Protein AF-A0AA41RV22-F1 (afdb_monomer_lite)

InterPro domains:
  IPR007196 CCR4-Not complex component, Not1, C-terminal [PF04054] (18-69)
  IPR040398 CCR4-NOT transcription complex subunit 1 [PTHR13162] (1-71)

Organism: Papaver nudicaule (NCBI:txid74823)

Secondary structure (DSSP, 8-state):
--TTS-------HHHHHSSHHHHHHHHHHHHS-HHHHHHHHHHHHTT--SSSHHHHHHHHHHHHHHHT---

Radius of gyration: 14.68 Å; chains: 1; bounding box: 26×21×49 Å

pLDDT: mean 82.77, std 18.86, range [43.62, 98.5]

Sequence (71 aa):
AIQHLKTRNNAPMDIFLVGSAMDIFQTLIGDLDTEGRYHFLNAVANQLRYPNNHTHYFSFVLLYLYAEANQ

Structure (mmCIF, N/CA/C/O backbone):
data_AF-A0AA41RV22-F1
#
_entry.id   AF-A0AA41RV22-F1
#
loop_
_atom_site.group_PDB
_atom_site.id
_atom_site.type_symbol
_atom_site.label_atom_id
_atom_site.label_alt_id
_atom_site.label_comp_id
_atom_site.label_asym_id
_atom_site.label_entity_id
_atom_site.label_seq_id
_atom_site.pdbx_PDB_ins_code
_atom_site.Cartn_x
_atom_site.Cartn_y
_atom_site.Cartn_z
_atom_site.occupancy
_atom_site.B_iso_or_equiv
_atom_site.auth_seq_id
_atom_site.auth_comp_id
_atom_site.auth_asym_id
_atom_site.auth_atom_id
_atom_site.pdbx_PDB_model_num
ATOM 1 N N . ALA A 1 1 ? 12.536 8.064 -35.848 1.00 46.94 1 ALA A N 1
ATOM 2 C CA . ALA A 1 1 ? 12.809 7.193 -34.683 1.00 46.94 1 ALA A CA 1
ATOM 3 C C . ALA A 1 1 ? 12.269 7.722 -33.333 1.00 46.94 1 ALA A C 1
ATOM 5 O O . ALA A 1 1 ? 12.593 7.138 -32.314 1.00 46.94 1 ALA A O 1
ATOM 6 N N . ILE A 1 2 ? 11.403 8.754 -33.286 1.00 51.00 2 ILE A N 1
ATOM 7 C CA . ILE A 1 2 ? 10.872 9.317 -32.014 1.00 51.00 2 ILE A CA 1
ATOM 8 C C . ILE A 1 2 ? 9.363 9.031 -31.810 1.00 51.00 2 ILE A C 1
ATOM 10 O O . ILE A 1 2 ? 8.824 9.219 -30.728 1.00 51.00 2 ILE A O 1
ATOM 14 N N . GLN A 1 3 ? 8.663 8.474 -32.805 1.00 47.44 3 GLN A N 1
ATOM 15 C CA . GLN A 1 3 ? 7.216 8.208 -32.719 1.00 47.44 3 GLN A CA 1
ATOM 16 C C . GLN A 1 3 ? 6.822 6.899 -32.003 1.00 47.44 3 GLN A C 1
ATOM 18 O O . GLN A 1 3 ? 5.636 6.657 -31.818 1.00 47.44 3 GLN A O 1
ATOM 23 N N . HIS A 1 4 ? 7.775 6.068 -31.566 1.00 43.62 4 HIS A N 1
ATOM 24 C CA . HIS A 1 4 ? 7.481 4.747 -30.980 1.00 43.62 4 HIS A CA 1
ATOM 25 C C . HIS A 1 4 ? 7.408 4.711 -29.438 1.00 43.62 4 HIS A C 1
ATOM 27 O O . HIS A 1 4 ? 7.134 3.659 -28.873 1.00 43.62 4 HIS A O 1
ATOM 33 N N . LEU A 1 5 ? 7.590 5.836 -28.734 1.00 48.03 5 LEU A N 1
ATOM 34 C CA . LEU A 1 5 ? 7.528 5.889 -27.258 1.00 48.03 5 LEU A CA 1
ATOM 35 C C . LEU A 1 5 ? 6.137 6.224 -26.691 1.00 48.03 5 LEU A C 1
ATOM 37 O O . LEU A 1 5 ? 6.013 6.578 -25.521 1.00 48.03 5 LEU A O 1
ATOM 41 N N . LYS A 1 6 ? 5.073 6.129 -27.497 1.00 45.38 6 LYS A N 1
ATOM 42 C CA . LYS A 1 6 ? 3.707 6.466 -27.063 1.00 45.38 6 LYS A CA 1
ATOM 43 C C . LYS A 1 6 ? 2.786 5.258 -26.907 1.00 45.38 6 LYS A C 1
ATOM 45 O O . LYS A 1 6 ? 1.572 5.404 -27.007 1.00 45.38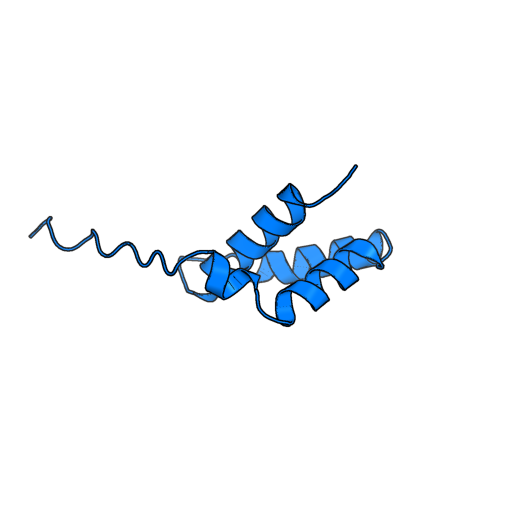 6 LYS A O 1
ATOM 50 N N . THR A 1 7 ? 3.330 4.087 -26.586 1.00 46.00 7 THR A N 1
ATOM 51 C CA . THR A 1 7 ? 2.517 2.973 -26.081 1.00 46.00 7 THR A CA 1
ATOM 52 C C . THR A 1 7 ? 2.239 3.213 -24.599 1.00 46.00 7 THR A C 1
ATOM 54 O O . THR A 1 7 ? 2.837 2.606 -23.714 1.00 46.00 7 THR A O 1
ATOM 57 N N . ARG A 1 8 ? 1.355 4.178 -24.323 1.00 50.03 8 ARG A N 1
ATOM 58 C CA . ARG A 1 8 ? 0.723 4.337 -23.012 1.00 50.03 8 ARG A CA 1
ATOM 59 C C . ARG A 1 8 ? -0.088 3.066 -22.777 1.00 50.03 8 ARG A C 1
ATOM 61 O O . ARG A 1 8 ? -1.169 2.915 -23.338 1.00 50.03 8 ARG A O 1
ATOM 68 N N . ASN A 1 9 ? 0.454 2.145 -21.988 1.00 52.28 9 ASN A N 1
ATOM 69 C CA . ASN A 1 9 ? -0.266 0.971 -21.513 1.00 52.28 9 ASN A CA 1
ATOM 70 C C . ASN A 1 9 ? -1.246 1.408 -20.408 1.00 52.28 9 ASN A C 1
ATOM 72 O O . ASN A 1 9 ? -1.116 1.029 -19.250 1.00 52.28 9 ASN A O 1
ATOM 76 N N . ASN A 1 10 ? -2.194 2.279 -20.762 1.00 50.91 10 ASN A N 1
ATOM 77 C CA . ASN A 1 10 ? -3.346 2.605 -19.936 1.00 50.91 10 ASN A CA 1
ATOM 78 C C . ASN A 1 10 ? -4.364 1.480 -20.140 1.00 50.91 10 ASN A C 1
ATOM 80 O O . ASN A 1 10 ? -5.383 1.666 -20.803 1.00 50.91 10 ASN A O 1
ATOM 84 N N . ALA A 1 11 ? -4.077 0.293 -19.607 1.00 55.53 11 ALA A N 1
ATOM 85 C CA . ALA A 1 11 ? -5.175 -0.602 -19.274 1.00 55.53 11 ALA A CA 1
ATOM 86 C C . ALA A 1 11 ? -6.135 0.198 -18.368 1.00 55.53 11 ALA A C 1
ATOM 88 O O . ALA A 1 11 ? -5.654 0.918 -17.484 1.00 55.53 11 ALA A O 1
ATOM 89 N N . PRO A 1 12 ? -7.450 0.186 -18.642 1.00 55.78 12 PRO A N 1
ATOM 90 C CA . PRO A 1 12 ? -8.391 1.005 -17.897 1.00 55.78 12 PRO A CA 1
ATOM 91 C C . PRO A 1 12 ? -8.266 0.675 -16.410 1.00 55.78 12 PRO A C 1
ATOM 93 O O . PRO A 1 12 ? -8.284 -0.492 -16.021 1.00 55.78 12 PRO A O 1
ATOM 96 N N . MET A 1 13 ? -8.093 1.731 -15.617 1.00 56.66 13 MET A N 1
ATOM 97 C CA . MET A 1 13 ? -7.920 1.717 -14.163 1.00 56.66 13 MET A CA 1
ATOM 98 C C . MET A 1 13 ? -8.889 0.770 -13.448 1.00 56.66 13 MET A C 1
ATOM 100 O O . MET A 1 13 ? -8.493 0.088 -12.507 1.00 56.66 13 MET A O 1
ATOM 104 N N . ASP A 1 14 ? -10.116 0.659 -13.957 1.00 54.59 14 ASP A N 1
ATOM 105 C CA . ASP A 1 14 ? -11.157 -0.229 -13.439 1.00 54.59 14 ASP A CA 1
ATOM 106 C C . ASP A 1 14 ? -10.752 -1.708 -13.397 1.00 54.59 14 ASP A C 1
ATOM 108 O O . ASP A 1 14 ? -11.110 -2.409 -12.459 1.00 54.59 14 ASP A O 1
ATOM 112 N N . ILE A 1 15 ? -9.961 -2.212 -14.350 1.00 59.81 15 ILE A N 1
ATOM 113 C CA . ILE A 1 15 ? -9.616 -3.647 -14.374 1.00 59.81 15 ILE A CA 1
ATOM 114 C C . ILE A 1 15 ? -8.741 -4.034 -13.174 1.00 59.81 15 ILE A C 1
ATOM 116 O O . ILE A 1 15 ? -8.862 -5.142 -12.655 1.00 59.81 15 ILE A O 1
ATOM 120 N N . PHE A 1 16 ? -7.863 -3.135 -12.726 1.00 60.44 16 PHE A N 1
ATOM 121 C CA . PHE A 1 16 ? -6.967 -3.404 -11.599 1.00 60.44 16 PHE A CA 1
ATOM 122 C C . PHE A 1 16 ? -7.614 -3.129 -10.238 1.00 60.44 16 PHE A C 1
ATOM 124 O O . PHE A 1 16 ? -7.168 -3.697 -9.245 1.00 60.44 16 PHE A O 1
ATOM 131 N N . LEU A 1 17 ? -8.640 -2.273 -10.191 1.00 60.94 17 LEU A N 1
ATOM 132 C CA . LEU A 1 17 ? -9.298 -1.842 -8.954 1.00 60.94 17 LEU A CA 1
ATOM 133 C C . LEU A 1 17 ? -10.531 -2.689 -8.588 1.00 60.94 17 LEU A C 1
ATOM 135 O O .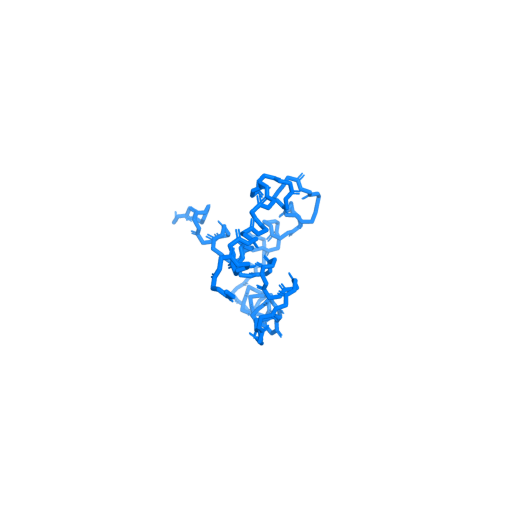 LEU A 1 17 ? -10.888 -2.739 -7.419 1.00 60.94 17 LEU A O 1
ATOM 139 N N . VAL A 1 18 ? -11.153 -3.386 -9.546 1.00 60.72 18 VAL A N 1
ATOM 140 C CA . VAL A 1 18 ? -12.411 -4.151 -9.349 1.00 60.72 18 VAL A CA 1
ATOM 141 C C . VAL A 1 18 ? -12.166 -5.617 -8.925 1.00 60.72 18 VAL A C 1
ATOM 143 O O . VAL A 1 18 ? -13.083 -6.432 -8.857 1.00 60.72 18 VAL A O 1
ATOM 146 N N . GLY A 1 19 ? -10.919 -5.998 -8.638 1.00 73.00 19 GLY A N 1
ATOM 147 C CA . GLY A 1 19 ? -10.583 -7.356 -8.202 1.00 73.00 19 GLY A CA 1
ATOM 148 C C . GLY A 1 19 ? -10.755 -7.558 -6.696 1.00 73.00 19 GLY A C 1
ATOM 149 O O . GLY A 1 19 ? -10.465 -6.656 -5.919 1.00 73.00 19 GLY A O 1
ATOM 150 N N . SER A 1 20 ? -11.076 -8.782 -6.269 1.00 83.56 20 SER A N 1
ATOM 151 C CA . SER A 1 20 ? -11.188 -9.199 -4.856 1.00 83.56 20 SER A CA 1
ATOM 152 C C . SER A 1 20 ? -9.942 -8.931 -3.990 1.00 83.56 20 SER A C 1
ATOM 154 O O . SER A 1 20 ? -10.002 -9.004 -2.767 1.00 83.56 20 SER A O 1
ATOM 156 N N . ALA A 1 21 ? -8.804 -8.587 -4.599 1.00 87.19 21 ALA A N 1
ATOM 157 C CA . ALA A 1 21 ? -7.630 -8.083 -3.890 1.00 87.19 21 ALA A CA 1
ATOM 158 C C . ALA A 1 21 ? -7.840 -6.677 -3.295 1.00 87.19 21 ALA A C 1
ATOM 160 O O . ALA A 1 21 ? -7.294 -6.388 -2.232 1.00 87.19 21 ALA A O 1
ATOM 161 N N . MET A 1 22 ? -8.612 -5.809 -3.958 1.00 90.06 22 MET A N 1
ATOM 162 C CA . MET A 1 22 ? -8.884 -4.460 -3.461 1.00 90.06 22 MET A CA 1
ATOM 163 C C . MET A 1 22 ? -9.784 -4.490 -2.226 1.00 90.06 22 MET A C 1
ATOM 165 O O . MET A 1 22 ? -9.498 -3.773 -1.271 1.00 90.06 22 MET A O 1
ATOM 169 N N . ASP A 1 23 ? -10.777 -5.385 -2.198 1.00 90.44 23 ASP A N 1
ATOM 170 C CA . ASP A 1 23 ? -11.620 -5.613 -1.017 1.00 90.44 23 ASP A CA 1
ATOM 171 C C . ASP A 1 23 ? -10.755 -5.942 0.208 1.00 90.44 23 ASP A C 1
ATOM 173 O O . ASP A 1 23 ? -10.906 -5.341 1.268 1.00 90.44 23 ASP A O 1
ATOM 177 N N . ILE A 1 24 ? -9.765 -6.828 0.039 1.00 93.50 24 ILE A N 1
ATOM 178 C CA . ILE A 1 24 ? -8.818 -7.182 1.106 1.00 93.50 24 ILE A CA 1
ATOM 179 C C . ILE A 1 24 ? -8.026 -5.951 1.563 1.00 93.50 24 ILE A C 1
ATOM 181 O O . ILE A 1 24 ? -7.854 -5.746 2.762 1.00 93.50 24 ILE A O 1
ATOM 185 N N . PHE A 1 25 ? -7.537 -5.119 0.640 1.00 94.31 25 PHE A N 1
ATOM 186 C CA . PHE A 1 25 ? -6.789 -3.911 1.003 1.00 94.31 25 PHE A CA 1
ATOM 187 C C . PHE A 1 25 ? -7.648 -2.883 1.744 1.00 94.31 25 PHE A C 1
ATOM 189 O O . PHE A 1 25 ? -7.163 -2.282 2.704 1.00 94.31 25 PHE A O 1
ATOM 196 N N . GLN A 1 26 ? -8.909 -2.711 1.344 1.00 93.56 26 GLN A N 1
ATOM 197 C CA . GLN A 1 26 ? -9.862 -1.840 2.030 1.00 93.56 26 GLN A CA 1
ATOM 198 C C . GLN A 1 26 ? -10.205 -2.361 3.432 1.00 93.56 26 GLN A C 1
ATOM 200 O O . GLN A 1 26 ? -10.184 -1.587 4.389 1.00 93.56 26 GLN A O 1
ATOM 205 N N . THR A 1 27 ? -10.436 -3.668 3.587 1.00 94.75 27 THR A N 1
ATOM 206 C CA . THR A 1 27 ? -10.644 -4.285 4.906 1.00 94.75 27 THR A CA 1
ATOM 207 C C . THR A 1 27 ? -9.419 -4.100 5.799 1.00 94.75 27 THR A C 1
ATOM 209 O O . THR A 1 27 ? -9.546 -3.650 6.932 1.00 94.75 27 THR A O 1
ATOM 212 N N . LEU A 1 28 ? -8.211 -4.372 5.292 1.00 96.31 28 LEU A N 1
ATOM 213 C CA . LEU A 1 28 ? -6.985 -4.228 6.082 1.00 96.31 28 LEU A CA 1
ATOM 214 C C . LEU A 1 28 ? -6.738 -2.777 6.513 1.00 96.31 28 LEU A C 1
ATOM 216 O O . LEU A 1 28 ? -6.399 -2.543 7.670 1.00 96.31 28 LEU A O 1
ATOM 220 N N . ILE A 1 29 ? -6.908 -1.790 5.627 1.00 95.31 29 ILE A N 1
ATOM 221 C CA . ILE A 1 29 ? -6.677 -0.388 6.008 1.00 95.31 29 ILE A CA 1
ATOM 222 C C . ILE A 1 29 ? -7.753 0.142 6.972 1.00 95.31 29 ILE A C 1
ATOM 224 O O . ILE A 1 29 ? -7.450 1.017 7.784 1.00 95.31 29 ILE A O 1
ATOM 228 N N . GLY A 1 30 ? -8.984 -0.376 6.897 1.00 94.69 30 GLY A N 1
ATOM 229 C CA . GLY A 1 30 ? -10.100 0.011 7.763 1.00 94.69 30 GLY A CA 1
ATOM 230 C C . GLY A 1 30 ? -10.037 -0.620 9.155 1.00 94.69 30 GLY A C 1
ATOM 231 O O . GLY A 1 30 ? -10.187 0.087 10.153 1.00 94.69 30 GLY A O 1
ATOM 232 N N . ASP A 1 31 ? -9.746 -1.919 9.229 1.00 96.69 31 ASP A N 1
ATOM 233 C CA . ASP A 1 31 ? -9.919 -2.708 10.455 1.00 96.69 31 ASP A CA 1
ATOM 234 C C . ASP A 1 31 ? -8.650 -2.800 11.313 1.00 96.69 31 ASP A C 1
ATOM 236 O O . ASP A 1 31 ? -8.736 -3.045 12.518 1.00 96.69 31 ASP A O 1
ATOM 240 N N . LEU A 1 32 ? -7.465 -2.606 10.722 1.00 97.62 32 LEU A N 1
ATOM 241 C CA . LEU A 1 32 ? -6.215 -2.611 11.483 1.00 97.62 32 LEU A CA 1
ATOM 242 C C . LEU A 1 32 ? -6.099 -1.375 12.385 1.00 97.62 32 LEU A C 1
ATOM 244 O O . LEU A 1 32 ? -6.590 -0.290 12.064 1.00 97.62 32 LEU A O 1
ATOM 248 N N . ASP A 1 33 ? -5.379 -1.535 13.493 1.00 97.69 33 ASP A N 1
ATOM 249 C CA . ASP A 1 33 ? -4.962 -0.439 14.362 1.00 97.69 33 ASP A CA 1
ATOM 250 C C . ASP A 1 33 ? -3.819 0.379 13.729 1.00 97.69 33 ASP A C 1
ATOM 252 O O . ASP A 1 33 ? -3.350 0.102 12.623 1.00 97.69 33 ASP A O 1
ATOM 256 N N . THR A 1 34 ? -3.357 1.426 14.415 1.00 97.69 34 THR A N 1
ATOM 257 C CA . THR A 1 34 ? -2.327 2.328 13.876 1.00 97.69 34 THR A CA 1
ATOM 258 C C . THR A 1 34 ? -1.034 1.595 13.505 1.00 97.69 34 THR A C 1
ATOM 260 O O . THR A 1 34 ? -0.448 1.884 12.459 1.00 97.69 34 THR A O 1
ATOM 263 N N . GLU A 1 35 ? -0.595 0.638 14.328 1.00 98.31 35 GLU A N 1
ATOM 264 C CA . GLU A 1 35 ? 0.613 -0.154 14.071 1.00 98.31 35 GLU A CA 1
ATOM 265 C C . GLU A 1 35 ? 0.413 -1.099 12.877 1.00 98.31 35 GLU A C 1
ATOM 267 O O . GLU A 1 35 ? 1.245 -1.135 11.962 1.00 98.31 35 GLU 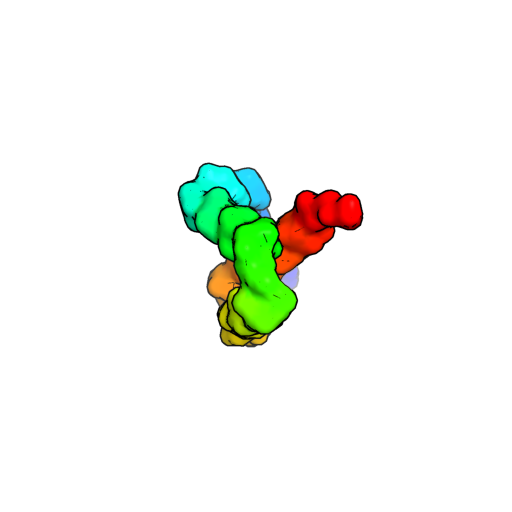A O 1
ATOM 272 N N . GLY A 1 36 ? -0.728 -1.789 12.808 1.00 98.19 36 GLY A N 1
ATOM 273 C CA . GLY A 1 36 ? -1.078 -2.643 11.677 1.00 98.19 36 GLY A CA 1
ATOM 274 C C . GLY A 1 36 ? -1.165 -1.871 10.358 1.00 98.19 36 GLY A C 1
ATOM 275 O O . GLY A 1 36 ? -0.583 -2.299 9.357 1.00 98.19 36 GLY A O 1
ATOM 276 N N . ARG A 1 37 ? -1.812 -0.698 10.348 1.00 97.62 37 ARG A N 1
ATOM 277 C CA . ARG A 1 37 ? -1.890 0.177 9.162 1.00 97.62 37 ARG A CA 1
ATOM 278 C C . ARG A 1 37 ? -0.510 0.650 8.722 1.00 97.62 37 ARG A C 1
ATOM 280 O O . ARG A 1 37 ? -0.228 0.657 7.524 1.00 97.62 37 ARG A O 1
ATOM 287 N N . TYR A 1 38 ? 0.362 1.004 9.667 1.00 98.19 38 TYR A N 1
ATOM 288 C CA . TYR A 1 38 ? 1.743 1.381 9.368 1.00 98.19 38 TYR A CA 1
ATOM 289 C C . TYR A 1 38 ? 2.497 0.242 8.671 1.00 98.19 38 TYR A C 1
ATOM 291 O O . TYR A 1 38 ? 3.084 0.450 7.605 1.00 98.19 38 TYR A O 1
ATOM 299 N N . HIS A 1 39 ? 2.439 -0.976 9.215 1.00 98.50 39 HIS A N 1
ATOM 300 C CA . HIS A 1 39 ? 3.094 -2.132 8.603 1.00 98.50 39 HIS A CA 1
ATOM 301 C C . HIS A 1 39 ? 2.502 -2.500 7.242 1.00 98.50 39 HIS A C 1
ATOM 303 O O . HIS A 1 39 ? 3.258 -2.782 6.309 1.00 98.50 39 HIS A O 1
ATOM 309 N N . PHE A 1 40 ? 1.178 -2.456 7.105 1.00 98.06 40 PHE A N 1
ATOM 310 C CA . PHE A 1 40 ? 0.491 -2.708 5.842 1.00 98.06 40 PHE A CA 1
ATOM 311 C C . PHE A 1 40 ? 0.910 -1.705 4.758 1.00 98.06 40 PHE A C 1
ATOM 313 O O . PHE A 1 40 ? 1.369 -2.107 3.685 1.00 98.06 40 PHE A O 1
ATOM 320 N N . LEU A 1 41 ? 0.835 -0.403 5.048 1.00 97.62 41 LEU A N 1
ATOM 321 C CA . LEU A 1 41 ? 1.241 0.644 4.109 1.00 97.62 41 LEU A CA 1
ATOM 322 C C . LEU A 1 41 ? 2.733 0.561 3.774 1.00 97.62 41 LEU A C 1
ATOM 324 O O . LEU A 1 41 ? 3.107 0.756 2.618 1.00 97.62 41 LEU A O 1
ATOM 328 N N . ASN A 1 42 ? 3.586 0.204 4.737 1.00 98.44 42 ASN A N 1
ATOM 329 C CA . ASN A 1 42 ? 5.005 -0.027 4.478 1.00 98.44 42 ASN A CA 1
ATOM 330 C C . ASN A 1 42 ? 5.227 -1.236 3.547 1.00 98.44 42 ASN A C 1
ATOM 332 O O . ASN A 1 42 ? 6.043 -1.177 2.627 1.00 98.44 42 ASN A O 1
ATOM 336 N N . ALA A 1 43 ? 4.473 -2.326 3.723 1.00 98.19 43 ALA A N 1
ATOM 337 C CA . ALA A 1 43 ? 4.538 -3.495 2.843 1.00 98.19 43 ALA A CA 1
ATOM 338 C C . ALA A 1 43 ? 4.117 -3.164 1.400 1.00 98.19 43 ALA A C 1
ATOM 340 O O . ALA A 1 43 ? 4.767 -3.621 0.454 1.00 98.19 43 ALA A O 1
ATOM 341 N N . VAL A 1 44 ? 3.089 -2.328 1.231 1.00 97.31 44 VAL A N 1
ATOM 342 C CA . VAL A 1 44 ? 2.677 -1.783 -0.071 1.00 97.31 44 VAL A CA 1
ATOM 343 C C . VAL A 1 44 ? 3.770 -0.880 -0.658 1.00 97.31 44 VAL A C 1
ATOM 345 O O . VAL A 1 44 ? 4.178 -1.064 -1.808 1.00 97.31 44 VAL A O 1
ATOM 348 N N . ALA A 1 45 ? 4.307 0.047 0.139 1.00 97.81 45 ALA A N 1
ATOM 349 C CA . ALA A 1 45 ? 5.358 0.975 -0.280 1.00 97.81 45 ALA A CA 1
ATOM 350 C C . ALA A 1 45 ? 6.652 0.258 -0.706 1.00 97.81 45 ALA A C 1
ATOM 352 O O . ALA A 1 45 ? 7.309 0.687 -1.652 1.00 97.81 45 ALA A O 1
ATOM 353 N N . ASN A 1 46 ? 6.982 -0.887 -0.101 1.00 98.44 46 ASN A N 1
ATOM 354 C CA . ASN A 1 46 ? 8.146 -1.706 -0.469 1.00 98.44 46 ASN A CA 1
ATOM 355 C C . ASN A 1 46 ? 8.097 -2.270 -1.908 1.00 98.44 46 ASN A C 1
ATOM 357 O O . ASN A 1 46 ? 9.112 -2.773 -2.421 1.00 98.44 46 ASN A O 1
ATOM 361 N N . GLN A 1 47 ? 6.939 -2.193 -2.572 1.00 97.75 47 GLN A N 1
ATOM 362 C CA . GLN A 1 47 ? 6.764 -2.554 -3.984 1.00 97.75 47 GLN A CA 1
ATOM 363 C C . GLN A 1 47 ? 6.985 -1.372 -4.941 1.00 97.75 47 GLN A C 1
ATOM 365 O O . GLN A 1 47 ? 7.042 -1.565 -6.161 1.00 97.75 47 GLN A O 1
ATOM 370 N N . LEU A 1 48 ? 7.157 -0.154 -4.420 1.00 97.38 48 LEU A N 1
ATOM 371 C CA . LEU A 1 48 ? 7.478 1.033 -5.207 1.00 97.38 48 LEU A CA 1
ATOM 372 C C . LEU A 1 48 ? 8.989 1.103 -5.456 1.00 97.38 48 LEU A C 1
ATOM 374 O O . LEU A 1 48 ? 9.773 1.402 -4.560 1.00 97.38 48 LEU A O 1
ATOM 378 N N . ARG A 1 49 ? 9.413 0.781 -6.680 1.00 96.31 49 ARG A N 1
ATOM 379 C CA . ARG A 1 49 ? 10.826 0.727 -7.084 1.00 96.31 49 ARG A CA 1
ATOM 380 C C . ARG A 1 49 ? 11.006 1.437 -8.430 1.00 96.31 49 ARG A C 1
ATOM 382 O O . ARG A 1 49 ? 10.339 2.424 -8.718 1.00 96.31 49 ARG A O 1
ATOM 389 N N . TYR A 1 50 ? 11.923 0.949 -9.260 1.00 96.62 50 TYR A N 1
ATOM 390 C CA . TYR A 1 50 ? 12.064 1.381 -10.648 1.00 96.62 50 TYR A CA 1
ATOM 391 C C . TYR A 1 50 ? 10.822 1.002 -11.479 1.00 96.62 50 TYR A C 1
ATOM 393 O O . TYR A 1 50 ? 10.076 0.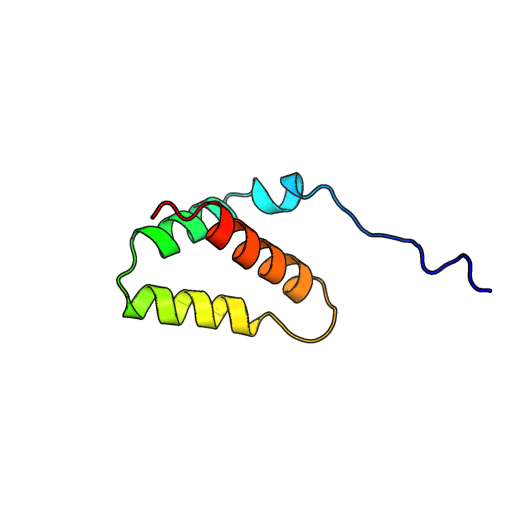110 -11.074 1.00 96.62 50 TYR A O 1
ATOM 401 N N . PRO A 1 51 ? 10.599 1.619 -12.655 1.00 97.19 51 PRO A N 1
ATOM 402 C CA . PRO A 1 51 ? 9.428 1.338 -13.484 1.00 97.19 51 PRO A CA 1
ATOM 403 C C . PRO A 1 51 ? 9.263 -0.156 -13.806 1.00 97.19 51 PRO A C 1
ATOM 405 O O . PRO A 1 51 ? 10.074 -0.747 -14.515 1.00 97.19 51 PRO A O 1
ATOM 408 N N . ASN A 1 52 ? 8.207 -0.764 -13.264 1.00 91.44 52 ASN A N 1
ATOM 409 C CA . ASN A 1 52 ? 7.786 -2.141 -13.515 1.00 91.44 52 ASN A CA 1
ATOM 410 C C . ASN A 1 52 ? 6.284 -2.295 -13.192 1.00 91.44 52 ASN A C 1
ATOM 412 O O . ASN A 1 52 ? 5.671 -1.393 -12.615 1.00 91.44 52 ASN A O 1
ATOM 416 N N . ASN A 1 53 ? 5.695 -3.445 -13.531 1.00 89.81 53 ASN A N 1
ATOM 417 C CA . ASN A 1 53 ? 4.258 -3.687 -13.357 1.00 89.81 53 ASN A CA 1
ATOM 418 C C . ASN A 1 53 ? 3.797 -3.672 -11.889 1.00 89.81 53 ASN A C 1
ATOM 420 O O . ASN A 1 53 ? 2.717 -3.158 -11.613 1.00 89.81 53 ASN A O 1
ATOM 424 N N . HIS A 1 54 ? 4.593 -4.191 -10.946 1.00 92.19 54 HIS A N 1
ATOM 425 C CA . HIS A 1 54 ? 4.240 -4.166 -9.520 1.00 92.19 54 HIS A CA 1
ATOM 426 C C . HIS A 1 54 ? 4.235 -2.733 -8.999 1.00 92.19 54 HIS A C 1
ATOM 428 O O . HIS A 1 54 ? 3.280 -2.313 -8.357 1.00 92.19 54 HIS A O 1
ATOM 434 N N . THR A 1 55 ? 5.273 -1.962 -9.318 1.00 96.31 55 THR A N 1
ATOM 435 C CA . THR A 1 55 ? 5.359 -0.554 -8.924 1.00 96.31 55 THR A CA 1
ATOM 436 C C . THR A 1 55 ? 4.194 0.251 -9.492 1.00 96.31 55 THR A C 1
ATOM 438 O O . THR A 1 55 ? 3.592 1.030 -8.763 1.00 96.31 55 THR A O 1
ATOM 441 N N . HIS A 1 56 ? 3.817 0.018 -10.751 1.00 91.25 56 HIS A N 1
ATOM 442 C CA . HIS A 1 56 ? 2.634 0.640 -11.345 1.00 91.25 56 HIS A CA 1
ATOM 443 C C . HIS A 1 56 ? 1.351 0.260 -10.587 1.00 91.25 56 HIS A C 1
ATOM 445 O O . HIS A 1 56 ? 0.618 1.146 -10.155 1.00 91.25 56 HIS A O 1
ATOM 451 N N . TYR A 1 57 ? 1.126 -1.032 -10.334 1.00 91.94 57 TYR A N 1
ATOM 452 C CA . TYR A 1 57 ? -0.041 -1.514 -9.591 1.00 91.94 57 TYR A CA 1
ATOM 453 C C . TYR A 1 57 ? -0.126 -0.935 -8.169 1.00 91.94 57 TYR A C 1
ATOM 455 O O . TYR A 1 57 ? -1.121 -0.309 -7.813 1.00 91.94 57 TYR A O 1
ATOM 463 N N . PHE A 1 58 ? 0.929 -1.075 -7.363 1.00 94.56 58 PHE A N 1
ATOM 464 C CA . PHE A 1 58 ? 0.917 -0.627 -5.968 1.00 94.56 58 PHE A CA 1
ATOM 465 C C . PHE A 1 58 ? 0.933 0.900 -5.823 1.00 94.56 58 PHE A C 1
ATOM 467 O O . PHE A 1 58 ? 0.407 1.414 -4.837 1.00 94.56 58 PHE A O 1
ATOM 474 N N . SER A 1 59 ? 1.452 1.639 -6.814 1.00 94.69 59 SER A N 1
ATOM 475 C CA . SER A 1 59 ? 1.285 3.097 -6.853 1.00 94.69 59 SER A CA 1
ATOM 476 C C . SER A 1 59 ? -0.190 3.490 -6.968 1.00 94.69 59 SER A C 1
ATOM 478 O O . SER A 1 59 ? -0.636 4.401 -6.274 1.00 94.69 59 SER A O 1
ATOM 480 N N . PHE A 1 60 ? -0.972 2.754 -7.763 1.00 91.25 60 PHE A N 1
ATOM 481 C CA . PHE A 1 60 ? -2.407 2.989 -7.876 1.00 91.25 60 PHE A CA 1
ATOM 482 C C . PHE A 1 60 ? -3.185 2.559 -6.645 1.00 91.25 60 PHE A C 1
ATOM 484 O O . PHE A 1 60 ? -4.063 3.305 -6.225 1.00 91.25 60 PHE A O 1
ATOM 491 N N . VAL A 1 61 ? -2.844 1.419 -6.038 1.00 92.75 61 VAL A N 1
ATOM 492 C CA . VAL A 1 61 ? -3.456 0.993 -4.771 1.00 92.75 61 VAL A CA 1
ATOM 493 C C . VAL A 1 61 ? -3.317 2.093 -3.714 1.00 92.75 61 VAL A C 1
ATOM 495 O O . VAL A 1 61 ? -4.311 2.468 -3.106 1.00 92.75 61 VAL A O 1
ATOM 498 N N . LEU A 1 62 ? -2.125 2.673 -3.533 1.00 94.94 62 LEU A N 1
ATOM 499 C CA . LEU A 1 62 ? -1.927 3.753 -2.553 1.00 94.94 62 LEU A CA 1
ATOM 500 C C . LEU A 1 62 ? -2.757 4.997 -2.856 1.00 94.94 62 LEU A C 1
ATOM 502 O O . LEU A 1 62 ? -3.386 5.546 -1.954 1.00 94.94 62 LEU A O 1
ATOM 506 N N . LEU A 1 63 ? -2.751 5.444 -4.113 1.00 93.50 63 LEU A N 1
ATOM 507 C CA . LEU A 1 63 ? -3.508 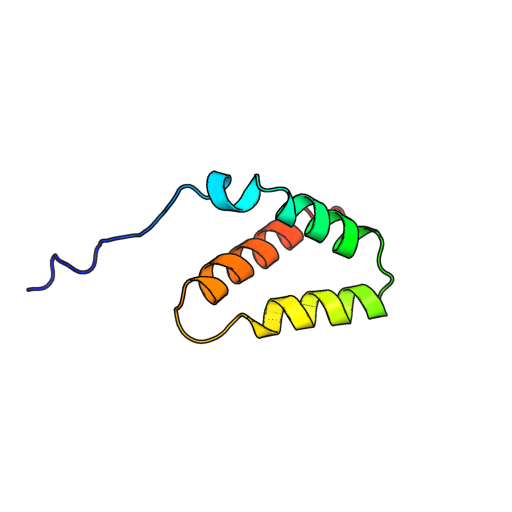6.628 -4.516 1.00 93.50 63 LEU A CA 1
ATOM 508 C C . LEU A 1 63 ? -5.017 6.413 -4.359 1.00 93.50 63 LEU A C 1
ATOM 510 O O . LEU A 1 63 ? -5.715 7.327 -3.933 1.00 93.50 63 LEU A O 1
ATOM 514 N N . TYR A 1 64 ? -5.504 5.210 -4.661 1.00 91.62 64 TYR A N 1
ATOM 515 C CA . TYR A 1 64 ? -6.905 4.842 -4.495 1.00 91.62 64 TYR A CA 1
ATOM 516 C C . TYR A 1 64 ? -7.311 4.780 -3.019 1.00 91.62 64 TYR A C 1
ATOM 518 O O . TYR A 1 64 ? -8.267 5.442 -2.629 1.00 91.62 64 TYR A O 1
ATOM 526 N N . LEU A 1 65 ? -6.552 4.065 -2.178 1.00 92.25 65 LEU A N 1
ATOM 527 C CA . LEU A 1 65 ? -6.832 3.984 -0.738 1.00 92.25 65 LEU A CA 1
ATOM 528 C C . LEU A 1 65 ? -6.812 5.367 -0.074 1.00 92.25 65 LEU A C 1
ATOM 530 O O . LEU A 1 65 ? -7.587 5.608 0.842 1.00 92.25 65 LEU A O 1
ATOM 534 N N . TYR A 1 66 ? -5.946 6.275 -0.536 1.00 92.88 66 TYR A N 1
ATOM 535 C CA . TYR A 1 66 ? -5.934 7.660 -0.068 1.00 92.88 66 TYR A CA 1
ATOM 536 C C . TYR A 1 66 ? -7.169 8.447 -0.525 1.00 92.88 66 TYR A C 1
ATOM 538 O O . TYR A 1 66 ? -7.735 9.194 0.266 1.00 92.88 66 TYR A O 1
ATOM 546 N N . ALA A 1 67 ? -7.588 8.291 -1.784 1.00 90.75 67 ALA A N 1
ATOM 547 C CA . ALA A 1 67 ? -8.751 8.991 -2.328 1.00 90.75 67 ALA A CA 1
ATOM 548 C C . ALA A 1 67 ? -10.073 8.555 -1.671 1.00 90.75 67 ALA A C 1
ATOM 550 O O . ALA A 1 67 ? -10.944 9.392 -1.455 1.00 90.75 67 ALA A O 1
ATOM 551 N N . GLU A 1 68 ? -10.199 7.271 -1.331 1.00 88.31 68 GLU A N 1
ATOM 552 C CA . GLU A 1 68 ? -11.386 6.695 -0.680 1.00 88.31 68 GLU A CA 1
ATOM 553 C C . GLU A 1 68 ? -11.341 6.768 0.855 1.00 88.31 68 GLU A C 1
ATOM 555 O O . GLU A 1 68 ? -12.284 6.347 1.530 1.00 88.31 68 GLU A O 1
ATOM 560 N N . ALA A 1 69 ? -10.254 7.277 1.442 1.00 88.50 69 ALA A N 1
ATOM 561 C CA . ALA A 1 69 ? -10.167 7.444 2.884 1.00 88.50 69 ALA A CA 1
ATOM 562 C C . ALA A 1 69 ? -11.140 8.543 3.342 1.00 88.50 69 ALA A C 1
ATOM 564 O O . ALA A 1 69 ? -10.864 9.735 3.210 1.00 88.50 69 ALA A O 1
ATOM 565 N N . ASN A 1 70 ? -12.272 8.140 3.919 1.00 76.00 70 ASN A N 1
ATOM 566 C CA . ASN A 1 70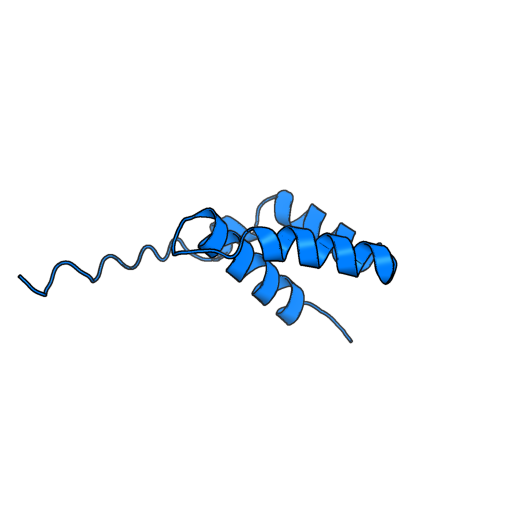 ? -13.133 9.053 4.666 1.00 76.00 70 ASN A CA 1
ATOM 567 C C . ASN A 1 70 ? -12.419 9.480 5.963 1.00 76.00 70 ASN A C 1
ATOM 569 O O . ASN A 1 70 ? -11.876 8.629 6.672 1.00 76.00 70 ASN A O 1
ATOM 573 N N . GLN A 1 71 ? -12.402 10.790 6.244 1.00 57.22 71 GLN A N 1
ATOM 574 C CA . GLN A 1 71 ? -11.876 11.358 7.496 1.00 57.22 71 GLN A CA 1
ATOM 575 C C . GLN A 1 71 ? -12.711 10.967 8.714 1.00 57.22 71 GLN A C 1
ATOM 577 O O . GLN A 1 71 ? -13.957 10.941 8.593 1.00 57.22 71 GLN A O 1
#

Foldseek 3Di:
DPPPPPPPPCPDPCVLCVDPVVVVVLCQCPVDDPVSNVVSLVVLVVQCDPDDDSNVSSVSSVVVSVVPDDD